Protein AF-A0A7S4FEB7-F1 (afdb_monomer_lite)

Sequence (102 aa):
EVWREEYPILPRILVWIMIELAVIGSDIQEVIGSAIALKVLSGGVLPLWAGVIITLLDTFIFLLLEGYGIRKLEAMFSVLITTMAITFGVQFFIAQPDYWDV

pLDDT: mean 78.98, std 11.11, range [47.56, 95.06]

Structure (mmCIF, N/CA/C/O backbone):
data_AF-A0A7S4FEB7-F1
#
_entry.id   AF-A0A7S4FEB7-F1
#
loop_
_atom_site.group_PDB
_atom_site.id
_atom_site.type_symbol
_atom_site.label_atom_id
_atom_site.label_alt_id
_atom_site.label_comp_id
_atom_site.label_asym_id
_atom_site.label_entity_id
_atom_site.label_seq_id
_atom_site.pdbx_PDB_ins_code
_atom_site.Cartn_x
_atom_site.Cartn_y
_atom_site.Cartn_z
_atom_site.occupancy
_atom_site.B_iso_or_equiv
_atom_site.auth_seq_id
_atom_site.auth_comp_id
_atom_site.auth_asym_id
_atom_site.auth_atom_id
_atom_site.pdbx_PDB_model_num
ATOM 1 N N . GLU A 1 1 ? -22.765 9.710 12.309 1.00 53.47 1 GLU A N 1
ATOM 2 C CA . GLU A 1 1 ? -23.557 10.279 13.425 1.00 53.47 1 GLU A CA 1
ATOM 3 C C . GLU A 1 1 ? -25.023 9.829 13.419 1.00 53.47 1 GLU A C 1
ATOM 5 O O . GLU A 1 1 ? -25.474 9.335 14.439 1.00 53.47 1 GLU A O 1
ATOM 10 N N . VAL A 1 2 ? -25.704 9.838 12.264 1.00 54.88 2 VAL A N 1
ATOM 11 C CA . VAL A 1 2 ? -27.120 9.422 12.071 1.00 54.88 2 VAL A CA 1
ATOM 12 C C . VAL A 1 2 ? -27.471 7.991 12.542 1.00 54.88 2 VAL A C 1
ATOM 14 O O . VAL A 1 2 ? -28.598 7.706 12.917 1.00 54.88 2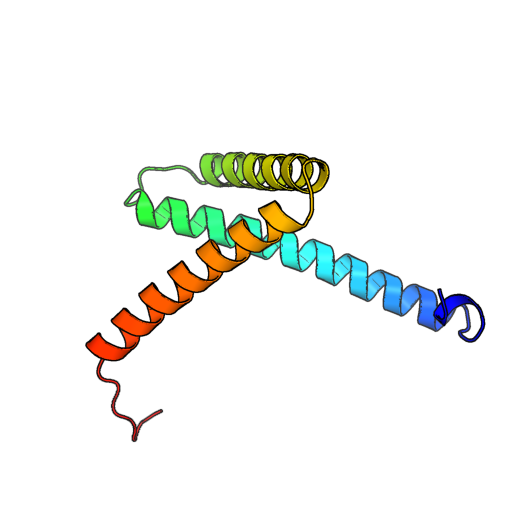 VAL A O 1
ATOM 17 N N . TRP A 1 3 ? -26.505 7.071 12.596 1.00 47.56 3 TRP A N 1
ATOM 18 C CA . TRP A 1 3 ? -26.733 5.657 12.937 1.00 47.56 3 TRP A CA 1
ATOM 19 C C . TRP A 1 3 ? -26.932 5.374 14.430 1.00 47.56 3 TRP A C 1
ATOM 21 O O . TRP A 1 3 ? -27.308 4.263 14.801 1.00 47.56 3 TRP A O 1
ATOM 31 N N . ARG A 1 4 ? -26.618 6.341 15.300 1.00 54.56 4 ARG A N 1
ATOM 32 C CA . ARG A 1 4 ? -26.614 6.130 16.754 1.00 54.56 4 ARG A CA 1
ATOM 33 C C . ARG A 1 4 ? -27.998 6.274 17.389 1.00 54.56 4 ARG A C 1
ATOM 35 O O . ARG A 1 4 ? -28.186 5.740 18.477 1.00 54.56 4 ARG A O 1
ATOM 42 N N . GLU A 1 5 ? -28.915 6.975 16.725 1.00 58.88 5 GLU A N 1
ATOM 43 C CA . GLU A 1 5 ? -30.240 7.309 17.264 1.00 58.88 5 GLU A CA 1
ATOM 44 C C . GLU A 1 5 ? -31.330 6.303 16.864 1.00 58.88 5 GLU A C 1
ATOM 46 O O . GLU A 1 5 ? -32.234 6.067 17.656 1.00 58.88 5 GLU A O 1
ATOM 51 N N . GLU A 1 6 ? -31.209 5.633 15.710 1.00 59.56 6 GLU A N 1
ATOM 52 C CA . GLU A 1 6 ? -32.290 4.784 15.172 1.00 59.56 6 GLU A CA 1
ATOM 53 C C . GLU A 1 6 ? -32.047 3.267 15.336 1.00 59.56 6 GLU A C 1
ATOM 55 O O . GLU A 1 6 ? -32.985 2.472 15.317 1.00 59.56 6 GLU A O 1
ATOM 60 N N . TYR A 1 7 ? -30.791 2.821 15.498 1.00 53.94 7 TYR A N 1
ATOM 61 C CA . TYR A 1 7 ? -30.459 1.391 15.429 1.00 53.94 7 TYR A CA 1
ATOM 62 C C . TYR A 1 7 ? -30.265 0.721 16.803 1.00 53.94 7 TYR A C 1
ATOM 64 O O . TYR A 1 7 ? -29.483 1.207 17.627 1.00 53.94 7 TYR A O 1
ATOM 72 N N . PRO A 1 8 ? -30.882 -0.457 17.043 1.00 65.12 8 PRO A N 1
ATOM 73 C CA . PRO A 1 8 ? -30.616 -1.258 18.232 1.00 65.12 8 PRO A CA 1
ATOM 74 C C . PRO A 1 8 ? -29.141 -1.698 18.309 1.00 65.12 8 PRO A C 1
ATOM 76 O O . PRO A 1 8 ? -28.414 -1.760 17.318 1.00 65.12 8 PRO A O 1
ATOM 79 N N . ILE A 1 9 ? -28.693 -2.032 19.521 1.00 67.19 9 ILE A N 1
ATOM 80 C CA . ILE A 1 9 ? -27.323 -2.471 19.860 1.00 67.19 9 ILE A CA 1
ATOM 81 C C . ILE A 1 9 ? 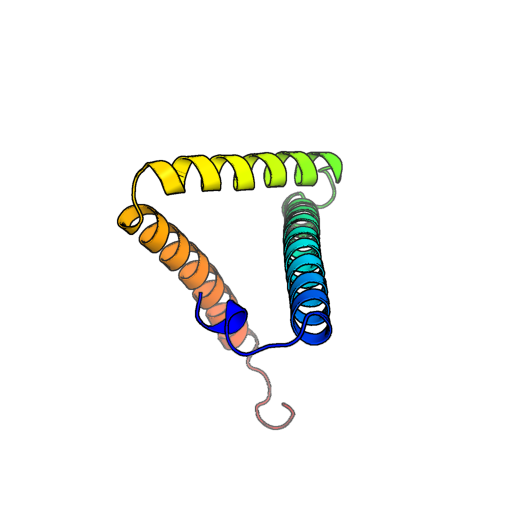-26.729 -3.541 18.923 1.00 67.19 9 ILE A C 1
ATOM 83 O O . ILE A 1 9 ? -25.526 -3.520 18.677 1.00 67.19 9 ILE A O 1
ATOM 87 N N . LEU A 1 10 ? -27.554 -4.449 18.392 1.00 72.94 10 LEU A N 1
ATOM 88 C CA . LEU A 1 10 ? -27.125 -5.572 17.549 1.00 72.94 10 LEU A CA 1
ATOM 89 C C . LEU A 1 10 ? -26.590 -5.122 16.168 1.00 72.94 10 LEU A C 1
ATOM 91 O O . LEU A 1 10 ? -25.422 -5.395 15.884 1.00 72.94 10 LEU A O 1
ATOM 95 N N . PRO A 1 11 ? -27.358 -4.388 15.333 1.00 79.38 11 PRO A N 1
ATOM 96 C CA . PRO A 1 11 ? -26.866 -3.821 14.073 1.00 79.38 11 PRO A CA 1
ATOM 97 C C . PRO A 1 11 ? -25.587 -2.995 14.217 1.00 79.38 11 PRO A C 1
ATOM 99 O O . PRO A 1 11 ? -24.693 -3.088 13.380 1.00 79.38 11 PRO A O 1
ATOM 102 N N . ARG A 1 12 ? -25.463 -2.224 15.304 1.00 78.12 12 ARG A N 1
ATOM 103 C CA . ARG A 1 12 ? -24.280 -1.393 15.562 1.00 78.12 12 ARG A CA 1
ATOM 104 C C . ARG A 1 12 ? -23.008 -2.224 15.728 1.00 78.12 12 ARG A C 1
ATOM 106 O O . ARG A 1 12 ? -21.973 -1.852 15.186 1.00 78.12 12 ARG A O 1
ATOM 113 N N . ILE A 1 13 ? -23.081 -3.334 16.463 1.00 82.38 13 ILE A N 1
ATOM 114 C CA . ILE A 1 13 ? -21.932 -4.2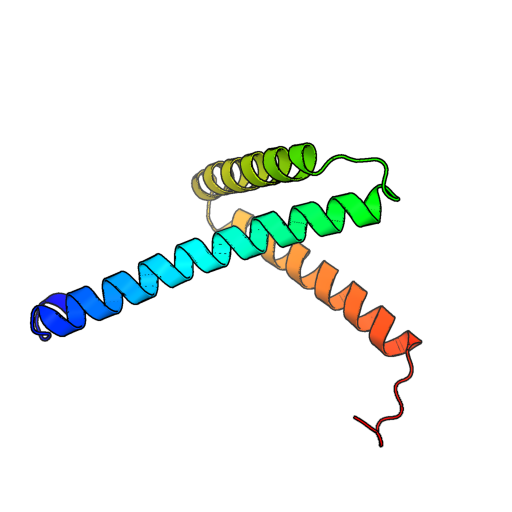28 16.670 1.00 82.38 13 ILE A CA 1
ATOM 115 C C . ILE A 1 13 ? -21.588 -4.958 15.370 1.00 82.38 13 ILE A C 1
ATOM 117 O O . ILE A 1 13 ? -20.415 -5.078 15.033 1.00 82.38 13 ILE A O 1
ATOM 121 N N . LEU A 1 14 ? -22.595 -5.395 14.612 1.00 86.25 14 LEU A N 1
ATOM 122 C CA . LEU A 1 14 ? -22.375 -6.121 13.362 1.00 86.25 14 LEU A CA 1
ATOM 123 C C . LEU A 1 14 ? -21.694 -5.239 12.303 1.00 86.25 14 LEU A C 1
ATOM 125 O O . LEU A 1 14 ? -20.711 -5.660 11.701 1.00 86.25 14 LEU A O 1
ATOM 129 N N . VAL A 1 15 ? -22.149 -3.994 12.134 1.00 86.75 15 VAL A N 1
ATOM 130 C CA . VAL A 1 15 ? -21.506 -3.027 11.224 1.00 86.75 15 VAL A CA 1
ATOM 131 C C . VAL A 1 15 ? -20.102 -2.654 11.706 1.00 86.75 15 VAL A C 1
ATOM 133 O O . VAL A 1 15 ? -19.199 -2.521 10.885 1.00 86.75 15 VAL A O 1
ATOM 136 N N . TRP A 1 16 ? -19.887 -2.537 13.021 1.00 89.31 16 TRP A N 1
ATOM 137 C CA . TRP A 1 16 ? -18.555 -2.279 13.571 1.00 89.31 16 TRP A CA 1
ATOM 138 C C . TRP A 1 16 ? -17.570 -3.412 13.249 1.00 89.31 16 TRP A C 1
ATOM 140 O O . TRP A 1 16 ? -16.499 -3.140 12.718 1.00 89.31 16 TRP A O 1
ATOM 150 N N . ILE A 1 17 ? -17.963 -4.674 13.464 1.00 91.38 17 ILE A N 1
ATOM 151 C CA . ILE A 1 17 ? -17.132 -5.843 13.121 1.00 91.38 17 ILE A CA 1
ATOM 152 C C . ILE A 1 17 ? -16.832 -5.885 11.618 1.00 91.38 17 ILE A C 1
ATOM 154 O O . ILE A 1 17 ? -15.704 -6.169 11.225 1.00 91.38 17 ILE A O 1
ATOM 158 N N . MET A 1 18 ? -17.827 -5.595 10.775 1.00 90.56 18 MET A N 1
ATOM 159 C CA . MET A 1 18 ? -17.648 -5.572 9.320 1.00 90.56 18 MET A CA 1
ATOM 160 C C . MET A 1 18 ? -16.627 -4.516 8.881 1.00 90.56 18 MET A C 1
ATOM 162 O O . MET A 1 18 ? -15.789 -4.804 8.031 1.00 90.56 18 MET A O 1
ATOM 166 N N . ILE A 1 19 ? -16.676 -3.314 9.463 1.00 92.56 19 ILE A N 1
ATOM 167 C CA . ILE A 1 19 ? -15.714 -2.244 9.164 1.00 92.56 19 ILE A CA 1
ATOM 168 C C . ILE A 1 19 ? -14.317 -2.627 9.650 1.00 92.56 19 ILE A C 1
ATOM 170 O O . ILE A 1 19 ? -13.366 -2.495 8.888 1.00 92.56 19 ILE A O 1
ATOM 174 N N . GLU A 1 20 ? -14.192 -3.142 10.873 1.00 93.31 20 GLU A N 1
ATOM 175 C CA . GLU A 1 20 ? -12.897 -3.541 11.435 1.00 93.31 20 GLU A CA 1
ATOM 176 C C . GLU A 1 20 ? -12.221 -4.616 10.567 1.00 93.31 20 GLU A C 1
ATOM 178 O O . GLU A 1 20 ? -11.054 -4.493 10.197 1.00 93.31 20 GLU A O 1
ATOM 183 N N . LEU A 1 21 ? -12.982 -5.635 10.151 1.00 93.31 21 LEU A N 1
ATOM 184 C CA . LEU A 1 21 ? -12.492 -6.671 9.238 1.00 93.31 21 LEU A CA 1
ATOM 185 C C . LEU A 1 21 ? -12.105 -6.112 7.867 1.00 93.31 21 LEU A C 1
ATOM 187 O O . LEU A 1 21 ? -11.103 -6.546 7.300 1.00 93.31 21 LEU A O 1
ATOM 191 N N . ALA A 1 22 ? -12.875 -5.163 7.331 1.00 92.56 22 ALA A N 1
ATOM 192 C CA . ALA A 1 22 ? -12.563 -4.534 6.052 1.00 92.56 22 ALA A CA 1
ATOM 193 C C . ALA A 1 22 ? -11.263 -3.716 6.117 1.00 92.56 22 ALA A C 1
ATOM 195 O O . ALA A 1 22 ? -10.456 -3.789 5.191 1.00 92.56 22 ALA A O 1
ATOM 196 N N . VAL A 1 23 ? -11.031 -2.990 7.216 1.00 91.06 23 VAL A N 1
ATOM 197 C CA . VAL A 1 23 ? -9.800 -2.212 7.433 1.00 91.06 23 VAL A CA 1
ATOM 198 C C . VAL A 1 23 ? -8.587 -3.139 7.521 1.00 91.06 23 VAL A C 1
ATOM 200 O O . VAL A 1 23 ? -7.618 -2.935 6.793 1.00 91.06 23 VAL A O 1
ATOM 203 N N . ILE A 1 24 ? -8.665 -4.205 8.326 1.00 91.00 24 ILE A N 1
ATOM 204 C CA . ILE A 1 24 ? -7.578 -5.192 8.446 1.00 91.00 24 ILE A CA 1
ATOM 205 C C . ILE A 1 24 ? -7.317 -5.886 7.100 1.00 91.00 24 ILE A C 1
ATOM 207 O O . ILE A 1 24 ? -6.168 -6.089 6.712 1.00 91.00 24 ILE A O 1
ATOM 211 N N . GLY A 1 25 ? -8.375 -6.241 6.367 1.00 92.81 25 GLY A N 1
ATOM 212 C CA . GLY A 1 25 ? -8.253 -6.868 5.051 1.00 92.81 25 GLY A CA 1
ATOM 213 C C . GLY A 1 25 ? -7.566 -5.966 4.023 1.00 92.81 25 GLY A C 1
ATOM 214 O O . GLY A 1 25 ? -6.713 -6.441 3.271 1.00 92.81 25 GLY A O 1
ATOM 215 N N . SER A 1 26 ? -7.899 -4.672 4.019 1.00 90.06 26 SER A N 1
ATOM 216 C CA . SER A 1 26 ? -7.271 -3.682 3.139 1.00 90.06 26 SER A CA 1
ATOM 217 C C . SER A 1 26 ? -5.770 -3.549 3.414 1.00 90.06 26 SER A C 1
ATOM 219 O O . SER A 1 26 ? -4.979 -3.594 2.473 1.00 90.06 26 SER A O 1
ATOM 221 N N . ASP A 1 27 ? -5.375 -3.466 4.687 1.00 88.81 27 ASP A N 1
ATOM 222 C CA . ASP A 1 27 ? -3.968 -3.341 5.098 1.00 88.81 27 ASP A CA 1
ATOM 223 C C . ASP A 1 27 ? -3.147 -4.588 4.712 1.00 88.81 27 ASP A C 1
ATOM 225 O O . ASP A 1 27 ? -2.058 -4.497 4.141 1.00 88.81 27 ASP A O 1
ATOM 229 N N . ILE A 1 28 ? -3.713 -5.788 4.900 1.00 87.00 28 ILE A N 1
ATOM 230 C CA . ILE A 1 28 ? -3.070 -7.044 4.478 1.00 87.00 28 ILE A CA 1
ATOM 231 C C . ILE A 1 28 ? -2.815 -7.057 2.963 1.00 87.00 28 ILE A C 1
ATOM 233 O O . ILE A 1 28 ? -1.741 -7.479 2.520 1.00 87.00 28 ILE A O 1
ATOM 237 N N . GLN A 1 29 ? -3.783 -6.612 2.158 1.00 90.19 29 GLN A N 1
ATOM 238 C CA . GLN A 1 29 ? -3.640 -6.581 0.702 1.00 90.19 29 GLN A CA 1
ATOM 239 C C . GLN A 1 29 ? -2.532 -5.616 0.261 1.00 90.19 29 GLN A C 1
ATOM 241 O O . GLN A 1 29 ? -1.745 -5.949 -0.630 1.00 90.19 29 GLN A O 1
ATOM 246 N N . GLU A 1 30 ? -2.447 -4.449 0.892 1.00 85.25 30 GLU A N 1
ATOM 247 C CA . GLU A 1 30 ? -1.438 -3.428 0.613 1.00 85.25 30 GLU A CA 1
ATOM 248 C C . GLU A 1 30 ? -0.015 -3.918 0.931 1.00 85.25 30 GLU A C 1
ATOM 250 O O . GLU A 1 30 ? 0.898 -3.804 0.098 1.00 85.25 30 GLU A O 1
ATOM 255 N N . VAL A 1 31 ? 0.157 -4.574 2.085 1.00 85.19 31 VAL A N 1
ATOM 256 C CA . VAL A 1 31 ? 1.444 -5.145 2.509 1.00 85.19 31 VAL A CA 1
ATOM 257 C C . VAL A 1 31 ? 1.891 -6.278 1.583 1.00 85.19 31 VAL A C 1
ATOM 259 O O . VAL A 1 31 ? 3.045 -6.316 1.139 1.00 85.19 31 VAL A O 1
ATOM 262 N N . ILE A 1 32 ? 0.982 -7.199 1.250 1.00 84.94 32 ILE A N 1
ATOM 263 C CA . ILE A 1 32 ? 1.285 -8.333 0.365 1.00 84.94 32 ILE A CA 1
ATOM 264 C C . ILE A 1 32 ? 1.594 -7.847 -1.057 1.00 84.94 32 ILE A C 1
ATOM 266 O O . ILE A 1 32 ? 2.563 -8.314 -1.665 1.00 84.94 32 ILE A O 1
ATOM 270 N N . GLY A 1 33 ? 0.809 -6.902 -1.581 1.00 85.00 33 GLY A N 1
ATOM 271 C CA . GLY A 1 33 ? 0.997 -6.337 -2.917 1.00 85.00 33 GLY A CA 1
ATOM 272 C C . GLY A 1 33 ? 2.372 -5.690 -3.078 1.00 85.00 33 GLY A C 1
ATOM 273 O O . GLY A 1 33 ? 3.101 -6.012 -4.020 1.00 85.00 33 GLY A O 1
ATOM 274 N N . SER A 1 34 ? 2.771 -4.865 -2.109 1.00 80.19 34 SER A N 1
ATOM 275 C CA . SER A 1 34 ? 4.078 -4.198 -2.098 1.00 80.19 34 SER A CA 1
ATOM 276 C C . SER A 1 34 ? 5.239 -5.190 -1.977 1.00 80.19 34 SER A C 1
ATOM 278 O O . SER A 1 34 ? 6.233 -5.080 -2.701 1.00 80.19 34 SER A O 1
ATOM 280 N N . ALA A 1 35 ? 5.109 -6.220 -1.133 1.00 79.69 35 ALA A N 1
ATOM 281 C CA . ALA A 1 35 ? 6.130 -7.257 -0.984 1.00 79.69 35 ALA A CA 1
ATOM 282 C C . ALA A 1 35 ? 6.344 -8.072 -2.274 1.00 79.69 35 ALA A C 1
ATOM 284 O O . ALA A 1 35 ? 7.487 -8.365 -2.643 1.00 79.69 35 ALA A O 1
ATOM 285 N N . ILE A 1 36 ? 5.265 -8.422 -2.983 1.00 82.56 36 ILE A N 1
ATOM 286 C CA . ILE A 1 36 ? 5.347 -9.147 -4.260 1.00 82.56 36 ILE A CA 1
ATOM 287 C C . ILE A 1 36 ? 5.917 -8.245 -5.358 1.00 82.56 36 ILE A C 1
ATOM 289 O O . ILE A 1 36 ? 6.81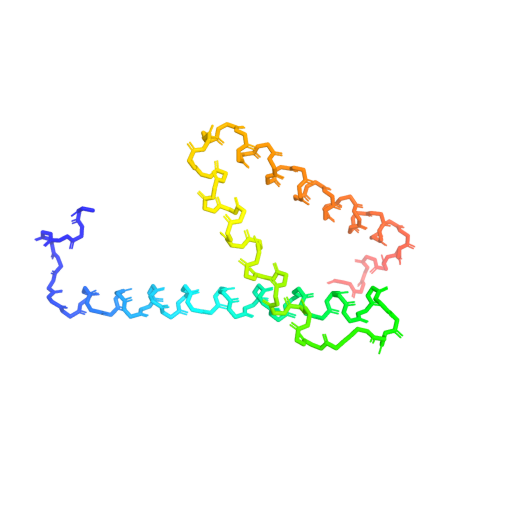5 -8.679 -6.083 1.00 82.56 36 ILE A O 1
ATOM 293 N N . AL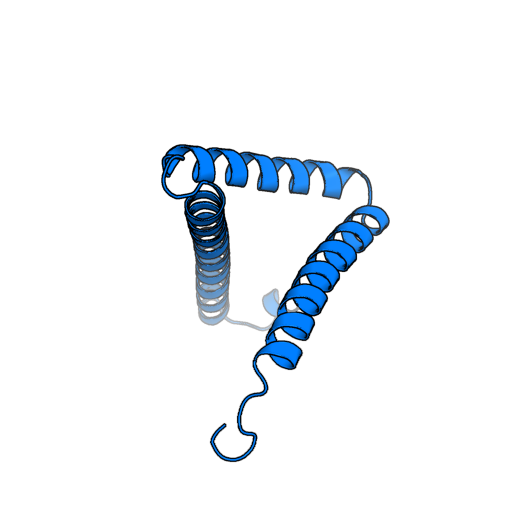A A 1 37 ? 5.455 -6.995 -5.455 1.00 80.38 37 ALA A N 1
ATOM 294 C CA . ALA A 1 37 ? 5.952 -6.035 -6.437 1.00 80.38 37 ALA A CA 1
ATOM 295 C C . ALA A 1 37 ? 7.466 -5.823 -6.297 1.00 80.38 37 ALA A C 1
ATOM 297 O O . ALA A 1 37 ? 8.197 -5.918 -7.283 1.00 80.38 37 ALA A O 1
ATOM 298 N N . LEU A 1 38 ? 7.957 -5.640 -5.068 1.00 74.50 38 LEU A N 1
ATOM 299 C CA . LEU A 1 38 ? 9.389 -5.504 -4.790 1.00 74.50 38 LEU A CA 1
ATOM 300 C C . LEU A 1 38 ? 10.173 -6.775 -5.120 1.00 74.50 38 LEU A C 1
ATOM 302 O O . LEU A 1 38 ? 11.267 -6.689 -5.681 1.00 74.50 38 LEU A O 1
ATOM 306 N N . LYS A 1 39 ? 9.622 -7.956 -4.822 1.00 75.38 39 LYS A N 1
ATOM 307 C CA . LYS A 1 39 ? 10.257 -9.237 -5.160 1.00 75.38 39 LYS A CA 1
ATOM 308 C C . LYS A 1 39 ? 10.426 -9.408 -6.674 1.00 75.38 39 LYS A C 1
ATOM 310 O O . LYS A 1 39 ? 11.484 -9.861 -7.114 1.00 75.38 39 LYS A O 1
ATOM 315 N N . VAL A 1 40 ? 9.408 -9.037 -7.454 1.00 78.88 40 VAL A N 1
ATOM 316 C CA . VAL A 1 40 ? 9.430 -9.089 -8.926 1.00 78.88 40 VAL A CA 1
ATOM 317 C C . VAL A 1 40 ? 10.373 -8.030 -9.498 1.00 78.88 40 VAL A C 1
ATOM 319 O O . VAL A 1 40 ? 11.218 -8.363 -10.326 1.00 78.88 40 VAL A O 1
ATOM 322 N N . LEU A 1 41 ? 10.300 -6.787 -9.011 1.00 73.81 41 LEU A N 1
ATOM 323 C CA . LEU A 1 41 ? 11.165 -5.688 -9.456 1.00 73.81 41 LEU A CA 1
ATOM 324 C C . LEU A 1 41 ? 12.650 -5.981 -9.200 1.00 73.81 41 LEU A C 1
ATOM 326 O O . LEU A 1 41 ? 13.508 -5.624 -10.001 1.00 73.81 41 LEU A O 1
ATOM 330 N N . SER A 1 42 ? 12.952 -6.676 -8.106 1.00 69.94 42 SER A N 1
ATOM 331 C CA . SER A 1 42 ? 14.325 -7.001 -7.706 1.00 69.94 42 SER A CA 1
ATOM 332 C C . SER A 1 42 ? 14.857 -8.298 -8.319 1.00 69.94 42 SER A C 1
ATOM 334 O O . SER A 1 42 ? 15.902 -8.785 -7.888 1.00 69.94 42 SER A O 1
ATOM 336 N N . GLY A 1 43 ? 14.128 -8.917 -9.257 1.00 67.38 43 GLY A N 1
ATOM 337 C CA . GLY A 1 43 ? 14.559 -10.145 -9.933 1.00 67.38 43 GLY A CA 1
ATOM 338 C C . GLY A 1 43 ? 14.795 -11.337 -8.995 1.00 67.38 43 GLY A C 1
ATOM 339 O O . GLY A 1 43 ? 15.585 -12.218 -9.319 1.00 67.38 43 GLY A O 1
ATOM 340 N N . GLY A 1 44 ? 14.150 -11.362 -7.820 1.00 65.50 44 GLY A N 1
ATOM 341 C CA . GLY A 1 44 ? 14.305 -12.425 -6.818 1.00 65.50 44 GLY A CA 1
ATOM 342 C C . GLY A 1 44 ? 15.414 -12.224 -5.776 1.00 65.50 44 GLY A C 1
ATOM 343 O O . GLY A 1 44 ? 15.607 -13.109 -4.946 1.00 65.50 44 GLY A O 1
ATOM 344 N N . VAL A 1 45 ? 16.118 -11.086 -5.774 1.00 60.56 45 VAL A N 1
ATOM 345 C CA . VAL A 1 45 ? 17.243 -10.842 -4.848 1.00 60.56 45 VAL A CA 1
ATOM 346 C C . VAL A 1 45 ? 16.797 -10.225 -3.514 1.00 60.56 45 VAL A C 1
ATOM 348 O O . VAL A 1 45 ? 17.444 -10.442 -2.491 1.00 60.56 45 VAL A O 1
ATOM 351 N N . LEU A 1 46 ? 15.685 -9.477 -3.486 1.00 61.16 46 LEU A N 1
ATOM 352 C CA . LEU A 1 46 ? 15.247 -8.793 -2.265 1.00 61.16 46 LEU A CA 1
ATOM 353 C C . LEU A 1 46 ? 14.367 -9.681 -1.359 1.00 61.16 46 LEU A C 1
ATOM 355 O O . LEU A 1 46 ? 13.356 -10.223 -1.817 1.00 61.16 46 LEU A O 1
ATOM 359 N N . PRO A 1 47 ? 14.713 -9.809 -0.062 1.00 66.38 47 PRO A N 1
ATOM 360 C CA . PRO A 1 47 ? 13.957 -10.599 0.903 1.00 66.38 47 PRO A CA 1
ATOM 361 C C . PRO A 1 47 ? 12.657 -9.901 1.328 1.00 66.38 47 PRO A C 1
ATOM 363 O O . PRO A 1 47 ? 12.596 -8.680 1.453 1.00 66.38 47 PRO A O 1
ATOM 366 N N . LEU A 1 48 ? 11.630 -10.700 1.637 1.00 67.06 48 LEU A N 1
ATOM 367 C CA . LEU A 1 48 ? 10.281 -10.250 2.023 1.00 67.06 48 LEU A CA 1
ATOM 368 C C . LEU A 1 48 ? 10.263 -9.227 3.174 1.00 67.06 48 LEU A C 1
ATOM 370 O O . LEU A 1 48 ? 9.413 -8.343 3.195 1.00 67.06 48 LEU A O 1
ATOM 374 N N . TRP A 1 49 ? 11.230 -9.302 4.094 1.00 69.38 49 TRP A N 1
ATOM 375 C CA . TRP A 1 49 ? 11.378 -8.348 5.199 1.00 69.38 49 TRP A CA 1
ATOM 376 C C . TRP A 1 49 ? 11.571 -6.898 4.739 1.00 69.38 49 TRP A C 1
ATOM 378 O O . TRP A 1 49 ? 11.109 -5.981 5.410 1.00 69.38 49 TRP A O 1
ATOM 388 N N . ALA A 1 50 ? 12.202 -6.674 3.586 1.00 70.56 50 ALA A N 1
ATOM 389 C CA . ALA A 1 50 ? 12.367 -5.330 3.043 1.00 70.56 50 ALA A CA 1
ATOM 390 C C . ALA A 1 50 ? 11.035 -4.732 2.562 1.00 70.56 50 ALA A C 1
ATOM 392 O O . ALA A 1 50 ? 10.818 -3.533 2.710 1.00 70.56 50 ALA A O 1
ATOM 393 N N . GLY A 1 51 ? 10.128 -5.570 2.046 1.00 69.06 51 GLY A N 1
ATOM 394 C CA . GLY A 1 51 ? 8.785 -5.139 1.653 1.00 69.06 51 GLY A CA 1
ATOM 395 C C . GLY A 1 51 ? 7.960 -4.650 2.838 1.00 69.06 51 GLY A C 1
ATOM 396 O O . GLY A 1 51 ? 7.328 -3.606 2.743 1.00 69.06 51 GLY A O 1
ATOM 397 N N . VAL A 1 52 ? 8.060 -5.340 3.978 1.00 71.69 52 VAL A N 1
ATOM 398 C CA . VAL A 1 52 ? 7.364 -4.963 5.221 1.00 71.69 52 VAL A CA 1
ATOM 399 C C . VAL A 1 52 ? 7.886 -3.638 5.800 1.00 71.69 52 VAL A C 1
ATOM 401 O O . VAL A 1 52 ? 7.126 -2.854 6.361 1.00 71.69 52 VAL A O 1
ATOM 404 N N . ILE A 1 53 ? 9.183 -3.345 5.657 1.00 77.25 53 ILE A N 1
ATOM 405 C CA . ILE A 1 53 ? 9.745 -2.058 6.105 1.00 77.25 53 ILE A CA 1
ATOM 406 C C . ILE A 1 53 ? 9.257 -0.910 5.212 1.00 77.25 53 ILE A C 1
ATOM 408 O O . ILE A 1 53 ? 8.956 0.171 5.713 1.00 77.25 53 ILE A O 1
ATOM 412 N N . ILE A 1 54 ? 9.153 -1.140 3.902 1.00 76.62 54 ILE A N 1
ATOM 413 C CA . ILE A 1 54 ? 8.677 -0.127 2.952 1.00 76.62 54 ILE A CA 1
ATOM 414 C C . ILE A 1 54 ? 7.199 0.201 3.192 1.00 76.62 54 ILE A C 1
ATOM 416 O O . ILE A 1 54 ? 6.842 1.373 3.166 1.00 76.62 54 ILE A O 1
ATOM 420 N N . THR A 1 55 ? 6.360 -0.782 3.515 1.00 78.75 55 THR A N 1
ATOM 421 C CA . THR A 1 55 ? 4.937 -0.546 3.830 1.00 78.75 55 THR A CA 1
ATOM 422 C C . THR A 1 55 ? 4.752 0.227 5.137 1.00 78.75 55 THR A C 1
ATOM 424 O O . THR A 1 55 ? 3.857 1.061 5.263 1.00 78.75 55 THR A O 1
ATOM 427 N N . LEU A 1 56 ? 5.647 0.018 6.106 1.00 79.50 56 LEU A N 1
ATOM 428 C CA . LEU A 1 56 ? 5.668 0.799 7.345 1.00 79.50 56 LEU A CA 1
ATOM 429 C C . LEU A 1 56 ? 6.097 2.256 7.098 1.00 79.50 56 LEU A C 1
ATOM 431 O O . LEU A 1 56 ? 5.640 3.177 7.770 1.00 79.50 56 LEU A O 1
ATOM 435 N N . LEU A 1 57 ? 6.981 2.470 6.123 1.00 82.69 57 LEU A N 1
ATOM 436 C CA . LEU A 1 57 ? 7.400 3.800 5.697 1.00 82.69 57 LEU A CA 1
ATOM 437 C C . LEU A 1 57 ? 6.301 4.510 4.892 1.00 82.69 57 LEU A C 1
ATOM 439 O O . LEU A 1 57 ? 6.111 5.707 5.078 1.00 82.69 57 LEU A O 1
ATOM 443 N N . ASP A 1 58 ? 5.567 3.791 4.044 1.00 83.38 58 ASP A N 1
ATOM 444 C CA . ASP A 1 58 ? 4.475 4.347 3.237 1.00 83.38 58 ASP A CA 1
ATOM 445 C C . ASP A 1 58 ? 3.314 4.846 4.110 1.00 83.38 58 ASP A C 1
ATOM 447 O O . ASP A 1 58 ? 2.919 6.008 4.016 1.00 83.38 58 ASP A O 1
ATOM 451 N N . THR A 1 59 ? 2.874 4.038 5.079 1.00 83.81 59 THR A N 1
ATOM 452 C CA . THR A 1 59 ? 1.871 4.452 6.081 1.00 83.81 59 THR A CA 1
ATOM 453 C C . THR A 1 59 ? 2.343 5.642 6.924 1.00 83.81 59 THR A C 1
ATOM 455 O O . THR A 1 59 ? 1.562 6.547 7.227 1.00 83.81 59 THR A O 1
ATOM 458 N N . PHE A 1 60 ? 3.634 5.710 7.259 1.00 83.19 60 PHE A N 1
ATOM 459 C CA . PHE A 1 60 ? 4.206 6.864 7.956 1.00 83.19 60 PHE A CA 1
ATOM 460 C C . PHE A 1 60 ? 4.234 8.129 7.082 1.00 83.19 60 PHE A C 1
ATOM 462 O O . PHE A 1 60 ? 3.886 9.215 7.549 1.00 83.19 60 PHE A O 1
ATOM 469 N N . ILE A 1 61 ? 4.610 7.999 5.806 1.00 82.50 61 ILE A N 1
ATOM 470 C CA . ILE A 1 61 ? 4.559 9.090 4.825 1.00 82.50 61 ILE A CA 1
ATOM 471 C C . ILE A 1 61 ? 3.122 9.580 4.661 1.00 82.50 61 ILE A C 1
ATOM 473 O O . ILE A 1 61 ? 2.904 10.792 4.640 1.00 82.50 61 ILE A O 1
ATOM 477 N N . PHE A 1 62 ? 2.153 8.667 4.597 1.00 82.44 62 PHE A N 1
ATOM 478 C CA . PHE A 1 62 ? 0.739 8.994 4.472 1.00 82.44 62 PHE A CA 1
ATOM 479 C C . PHE A 1 62 ? 0.240 9.840 5.652 1.00 82.44 62 PHE A C 1
ATOM 481 O O . PHE A 1 62 ? -0.321 10.917 5.440 1.00 82.44 62 PHE A O 1
ATOM 488 N N . LEU A 1 63 ? 0.546 9.422 6.887 1.00 81.69 63 LEU A N 1
ATOM 489 C CA . LEU A 1 63 ? 0.210 10.173 8.104 1.00 81.69 63 LEU A CA 1
ATOM 490 C C . LEU A 1 63 ? 0.851 11.569 8.129 1.00 81.69 63 LEU A C 1
ATOM 492 O O . LEU A 1 63 ? 0.217 12.547 8.529 1.00 81.69 63 LEU A O 1
ATOM 496 N N . LEU A 1 64 ? 2.106 11.688 7.683 1.00 79.94 64 LEU A N 1
ATOM 497 C CA . LEU A 1 64 ? 2.769 12.988 7.577 1.00 79.94 64 LEU A CA 1
ATOM 498 C C . LEU A 1 64 ? 2.126 13.871 6.500 1.00 79.94 64 LEU A C 1
ATOM 500 O O . LEU A 1 64 ? 1.956 15.069 6.722 1.00 79.94 64 LEU A O 1
ATOM 504 N N . LEU A 1 65 ? 1.754 13.310 5.347 1.00 77.19 65 LEU A N 1
ATOM 505 C CA . LEU A 1 65 ? 1.150 14.066 4.248 1.00 77.19 65 LEU A CA 1
ATOM 506 C C . LEU A 1 65 ? -0.257 14.569 4.583 1.00 77.19 65 LEU A C 1
ATOM 508 O O . LEU A 1 65 ? -0.604 15.686 4.186 1.00 77.19 65 LEU A O 1
ATOM 512 N N . GLU A 1 66 ? -1.042 13.791 5.330 1.00 75.56 66 GLU A N 1
ATOM 513 C CA . GLU A 1 66 ? -2.369 14.199 5.801 1.00 75.56 66 GLU A CA 1
ATOM 514 C C . GLU A 1 66 ? -2.289 15.485 6.644 1.00 75.56 66 GLU A C 1
ATOM 516 O O . GLU A 1 66 ? -3.082 16.411 6.454 1.00 75.56 66 GLU A O 1
ATOM 521 N N . GLY A 1 67 ? -1.245 15.618 7.471 1.00 77.69 67 GLY A N 1
ATOM 522 C CA . GLY A 1 67 ? -0.975 16.828 8.257 1.00 77.69 67 GLY A CA 1
ATOM 523 C C . GLY A 1 67 ? -0.570 18.066 7.438 1.00 77.69 67 GLY A C 1
ATOM 524 O O . GLY A 1 67 ? -0.689 19.189 7.928 1.00 77.69 67 GLY A O 1
ATOM 525 N N . TYR A 1 68 ? -0.119 17.900 6.190 1.00 74.94 68 TYR A N 1
ATOM 526 C CA . TYR A 1 68 ? 0.355 18.994 5.325 1.00 74.94 68 TYR A CA 1
ATOM 527 C C . TYR A 1 68 ? -0.722 19.576 4.390 1.00 74.94 68 TYR A C 1
ATOM 529 O O . TYR A 1 68 ? -0.476 20.591 3.725 1.00 74.94 68 TYR A O 1
ATOM 537 N N . GLY A 1 69 ? -1.917 18.979 4.354 1.00 78.25 69 GLY A N 1
ATOM 538 C CA . GLY A 1 69 ? -3.099 19.524 3.684 1.00 78.25 69 GLY A CA 1
ATOM 539 C C . GLY A 1 69 ? -3.621 18.682 2.515 1.00 78.25 69 GLY A C 1
ATOM 540 O O . GLY A 1 69 ? -2.885 18.295 1.605 1.00 78.25 69 GLY A O 1
ATOM 541 N N . ILE A 1 70 ? -4.948 18.504 2.500 1.00 78.44 70 ILE A N 1
ATOM 542 C CA . ILE A 1 70 ? -5.720 17.623 1.600 1.00 78.44 70 ILE A CA 1
ATOM 543 C C . ILE A 1 70 ? -5.379 17.825 0.114 1.00 78.44 70 ILE A C 1
ATOM 545 O O . ILE A 1 70 ? -5.263 16.863 -0.637 1.00 78.44 70 ILE A O 1
ATOM 549 N N . ARG A 1 71 ? -5.135 19.068 -0.319 1.00 83.56 71 ARG A N 1
ATOM 550 C CA . ARG A 1 71 ? -4.901 19.382 -1.739 1.00 83.56 71 ARG A CA 1
ATOM 551 C C . ARG A 1 71 ? -3.600 18.787 -2.298 1.00 83.56 71 ARG A C 1
ATOM 553 O O . ARG A 1 71 ? -3.511 18.542 -3.496 1.00 83.56 71 ARG A O 1
ATOM 560 N N . LYS A 1 72 ? -2.574 18.580 -1.460 1.00 80.69 72 LYS A N 1
ATOM 561 C CA . LYS A 1 72 ? -1.324 17.919 -1.888 1.00 80.69 72 LYS A CA 1
ATOM 562 C C . LYS A 1 72 ? -1.461 16.397 -1.899 1.00 80.69 72 LYS A C 1
ATOM 564 O O . LYS A 1 72 ? -0.888 15.748 -2.767 1.00 80.69 72 LYS A O 1
ATOM 569 N N . LEU A 1 73 ? -2.248 15.861 -0.972 1.00 83.69 73 LEU A N 1
ATOM 570 C CA . LEU A 1 73 ? -2.556 14.437 -0.869 1.00 83.69 73 LEU A CA 1
ATOM 571 C C . LEU A 1 73 ? -3.399 13.961 -2.065 1.00 83.69 73 LEU A C 1
ATOM 573 O O . LEU A 1 73 ? -3.092 12.939 -2.670 1.00 83.69 73 LEU A O 1
ATOM 577 N N . GLU A 1 74 ? -4.371 14.763 -2.501 1.00 84.06 74 GLU A N 1
ATOM 578 C CA . GLU A 1 74 ? -5.172 14.478 -3.700 1.00 84.06 74 GLU A CA 1
ATOM 579 C C . GLU A 1 74 ? -4.320 14.416 -4.983 1.00 84.06 74 GLU A C 1
ATOM 581 O O . GLU A 1 74 ? -4.479 13.513 -5.806 1.00 84.06 74 GLU A O 1
ATOM 586 N N . ALA A 1 75 ? -3.359 15.334 -5.134 1.00 85.62 75 ALA A N 1
ATOM 587 C CA . ALA A 1 75 ? -2.448 15.341 -6.279 1.00 85.62 75 ALA A CA 1
ATOM 588 C C . ALA A 1 75 ? -1.506 14.122 -6.303 1.00 85.62 75 ALA A C 1
ATOM 590 O O . ALA A 1 75 ? -1.131 13.656 -7.375 1.00 85.62 75 ALA A O 1
ATOM 591 N N . MET A 1 76 ? -1.135 13.585 -5.139 1.00 84.50 76 MET A N 1
ATOM 592 C CA . MET A 1 76 ? -0.332 12.364 -5.055 1.00 84.50 76 MET A CA 1
ATOM 593 C C . MET A 1 76 ? -1.121 11.158 -5.581 1.00 84.50 76 MET A C 1
ATOM 595 O O . MET A 1 76 ? -0.645 10.442 -6.462 1.00 84.50 76 MET A O 1
ATOM 599 N N . PHE A 1 77 ? -2.356 10.975 -5.105 1.00 85.62 77 PHE A N 1
ATOM 600 C CA . PHE A 1 77 ? -3.207 9.871 -5.551 1.00 85.62 77 PHE A CA 1
ATOM 601 C C . PHE A 1 77 ? -3.522 9.929 -7.043 1.00 85.62 77 PHE A C 1
ATOM 603 O O . PHE A 1 77 ? -3.485 8.896 -7.713 1.00 85.62 77 PHE A O 1
ATOM 610 N N . SER A 1 78 ? -3.786 11.118 -7.589 1.00 88.38 78 SER A N 1
ATOM 611 C CA . SER A 1 78 ? -4.075 11.251 -9.019 1.00 88.38 78 SER A CA 1
ATOM 612 C C . SER A 1 78 ? -2.889 10.820 -9.888 1.00 88.38 78 SER A C 1
ATOM 614 O O . SER A 1 78 ? -3.091 10.141 -10.896 1.00 88.38 78 SER A O 1
ATOM 616 N N . VAL A 1 79 ? -1.653 11.115 -9.473 1.00 91.62 79 VAL A N 1
ATOM 617 C CA . VAL A 1 79 ? -0.433 10.658 -10.159 1.00 91.62 79 VAL A CA 1
ATOM 618 C C . VAL A 1 79 ? -0.269 9.137 -10.071 1.00 91.62 79 VAL A C 1
ATOM 620 O O . VAL A 1 79 ? 0.018 8.503 -11.092 1.00 91.62 79 VAL A O 1
ATOM 623 N N . LEU A 1 80 ? -0.489 8.535 -8.896 1.00 86.50 80 LEU A N 1
ATOM 624 C CA . LEU A 1 80 ? -0.416 7.077 -8.723 1.00 86.50 80 LEU A CA 1
ATOM 625 C C . LEU A 1 80 ? -1.439 6.343 -9.606 1.00 86.50 80 LEU A C 1
ATOM 627 O O . LEU A 1 80 ? -1.062 5.456 -10.376 1.00 86.50 80 LEU A O 1
ATOM 631 N N . ILE A 1 81 ? -2.709 6.756 -9.565 1.00 91.75 81 ILE A N 1
ATOM 632 C CA . ILE A 1 81 ? -3.784 6.144 -10.364 1.00 91.75 81 ILE A CA 1
ATOM 633 C C . ILE A 1 81 ? -3.506 6.318 -11.859 1.00 91.75 81 ILE A C 1
ATOM 635 O O . ILE A 1 81 ? -3.635 5.366 -12.630 1.00 91.75 81 ILE A O 1
ATOM 639 N N . THR A 1 82 ? -3.070 7.510 -12.276 1.00 94.06 82 THR A N 1
ATOM 640 C CA . THR A 1 82 ? -2.740 7.786 -13.682 1.00 94.06 82 THR A CA 1
ATOM 641 C C . THR A 1 82 ? -1.605 6.888 -14.172 1.00 94.06 82 THR A C 1
ATOM 643 O O . THR A 1 82 ? -1.679 6.348 -15.273 1.00 94.06 82 THR A O 1
ATOM 646 N N . THR A 1 83 ? -0.581 6.660 -13.349 1.00 91.81 83 THR A N 1
ATOM 647 C CA . THR A 1 83 ? 0.548 5.785 -13.703 1.00 91.81 83 THR A CA 1
ATOM 648 C C . THR A 1 83 ? 0.100 4.332 -13.895 1.00 91.81 83 THR A C 1
ATOM 650 O O . THR A 1 83 ? 0.503 3.686 -14.869 1.00 91.81 83 THR A O 1
ATOM 653 N N . MET A 1 84 ? -0.780 3.825 -13.024 1.00 91.19 84 MET A N 1
ATOM 654 C CA . MET A 1 84 ? -1.372 2.491 -13.190 1.00 91.19 84 MET A CA 1
ATOM 655 C C . MET A 1 84 ? -2.228 2.407 -14.458 1.00 91.19 84 MET A C 1
ATOM 657 O O . MET A 1 84 ? -2.067 1.473 -15.243 1.00 91.19 84 MET A O 1
ATOM 661 N N . ALA A 1 85 ? -3.092 3.399 -14.687 1.00 92.44 85 ALA A N 1
ATOM 662 C CA . ALA A 1 85 ? -3.976 3.448 -15.847 1.00 92.44 85 ALA A CA 1
ATOM 663 C C . ALA A 1 85 ? -3.197 3.497 -17.169 1.00 92.44 85 ALA A C 1
ATOM 665 O O . ALA A 1 85 ? -3.542 2.784 -18.108 1.00 92.44 85 ALA A O 1
ATOM 666 N N . ILE A 1 86 ? -2.118 4.283 -17.238 1.00 95.06 86 ILE A N 1
ATOM 667 C CA . ILE A 1 86 ? -1.253 4.353 -18.423 1.00 95.06 86 ILE A CA 1
ATOM 668 C C . ILE A 1 86 ? -0.552 3.014 -18.654 1.00 95.06 86 ILE A C 1
ATOM 670 O O . ILE A 1 86 ? -0.559 2.509 -19.774 1.00 95.06 86 ILE A O 1
ATOM 674 N N . THR A 1 87 ? 0.029 2.420 -17.610 1.00 89.81 87 THR A N 1
ATOM 675 C CA . THR A 1 87 ? 0.775 1.159 -17.739 1.00 89.81 87 THR A CA 1
ATOM 676 C C . THR A 1 87 ? -0.135 0.022 -18.202 1.00 89.81 87 THR A C 1
ATOM 678 O O . THR A 1 87 ? 0.206 -0.697 -19.144 1.00 89.81 87 THR A O 1
ATOM 681 N N . PHE A 1 88 ? -1.321 -0.104 -17.600 1.00 86.81 88 PHE A N 1
ATOM 682 C CA . PHE A 1 88 ? -2.316 -1.078 -18.042 1.00 86.81 88 PHE A CA 1
ATOM 683 C C . PHE A 1 88 ? -2.869 -0.759 -19.425 1.00 86.81 88 PHE A C 1
ATOM 685 O O . PHE A 1 88 ? -3.003 -1.667 -20.239 1.00 86.81 88 PHE A O 1
ATOM 692 N N . GLY A 1 89 ? -3.141 0.513 -19.721 1.00 89.12 89 GLY A N 1
ATOM 693 C CA . GLY A 1 89 ? -3.616 0.942 -21.033 1.00 89.12 89 GLY A CA 1
ATOM 694 C C . GLY A 1 89 ? -2.641 0.545 -22.139 1.00 89.12 89 GLY A C 1
ATOM 695 O O . GLY A 1 89 ? -3.041 -0.079 -23.117 1.00 89.12 89 GLY A O 1
ATOM 696 N N . VAL A 1 90 ? -1.348 0.819 -21.958 1.00 90.81 90 VAL A N 1
ATOM 697 C CA . VAL A 1 90 ? -0.302 0.427 -22.915 1.00 90.81 90 VAL A CA 1
ATOM 698 C C . VAL A 1 90 ? -0.216 -1.093 -23.059 1.00 90.81 90 VAL A C 1
ATOM 700 O O . VAL A 1 90 ? -0.179 -1.580 -24.189 1.00 90.81 90 VAL A O 1
ATOM 703 N N . GLN A 1 91 ? -0.229 -1.853 -21.956 1.00 85.44 91 GLN A N 1
ATOM 704 C CA . GLN A 1 91 ? -0.252 -3.319 -22.040 1.00 85.44 91 GLN A CA 1
ATOM 705 C C . GLN A 1 91 ? -1.475 -3.832 -22.802 1.00 85.44 91 GLN A C 1
ATOM 707 O O . GLN A 1 91 ? -1.331 -4.725 -23.629 1.00 85.44 91 GLN A O 1
ATOM 712 N N . PHE A 1 92 ? -2.651 -3.249 -22.576 1.00 84.62 92 PHE A N 1
ATOM 713 C CA . PHE A 1 92 ? -3.884 -3.637 -23.255 1.00 84.62 92 PHE A CA 1
ATOM 714 C C . PHE A 1 92 ? -3.817 -3.379 -24.768 1.00 84.62 92 PHE A C 1
ATOM 716 O O . PHE A 1 92 ? -4.217 -4.232 -25.557 1.00 84.62 92 PHE A O 1
ATOM 723 N N . PHE A 1 93 ? -3.247 -2.244 -25.191 1.00 84.06 93 PHE A N 1
ATOM 724 C CA . PHE A 1 93 ? -3.047 -1.947 -26.614 1.00 84.06 93 PHE A CA 1
ATOM 725 C C . PHE A 1 93 ? -2.043 -2.891 -27.286 1.00 84.06 93 PHE A C 1
ATOM 727 O O . PHE A 1 93 ? -2.256 -3.284 -28.432 1.00 84.06 93 PHE A O 1
ATOM 734 N N . ILE A 1 94 ? -0.961 -3.256 -26.591 1.00 84.75 94 ILE A N 1
ATOM 735 C CA . ILE A 1 94 ? 0.052 -4.186 -27.115 1.00 84.75 94 ILE A CA 1
ATOM 736 C C . ILE A 1 94 ? -0.483 -5.621 -27.151 1.00 84.75 94 ILE A C 1
ATOM 738 O O . ILE A 1 94 ? -0.180 -6.355 -28.087 1.00 84.75 94 ILE A O 1
ATOM 742 N N . ALA A 1 95 ? -1.276 -6.019 -26.156 1.00 81.19 95 ALA A N 1
ATOM 743 C CA . ALA A 1 95 ? -1.784 -7.379 -26.036 1.00 81.19 95 ALA A CA 1
ATOM 744 C C . ALA A 1 95 ? -2.776 -7.765 -27.147 1.00 81.19 95 ALA A C 1
ATOM 746 O O . ALA A 1 95 ? -3.013 -8.958 -27.296 1.00 81.19 95 ALA A O 1
ATOM 747 N N . GLN A 1 96 ? -3.333 -6.790 -27.893 1.00 72.88 96 GLN A N 1
ATOM 748 C CA . GLN A 1 96 ? -4.352 -6.973 -28.945 1.00 72.88 96 GLN A CA 1
ATOM 749 C C . GLN A 1 96 ? -5.279 -8.172 -28.673 1.00 72.88 96 GLN A C 1
ATOM 751 O O . GLN A 1 96 ? -5.296 -9.117 -29.462 1.00 72.88 96 GLN A O 1
ATOM 756 N N . PRO A 1 97 ? -5.996 -8.187 -27.532 1.00 69.19 97 PRO A N 1
ATOM 757 C CA . PRO A 1 97 ? -6.821 -9.331 -27.182 1.00 69.19 97 PRO A CA 1
ATOM 758 C C . PRO A 1 97 ? -7.930 -9.498 -28.224 1.00 69.19 97 PRO A C 1
ATOM 760 O O . PRO A 1 97 ? -8.565 -8.516 -28.617 1.00 69.19 97 PRO A O 1
ATOM 763 N N . ASP A 1 98 ? -8.160 -10.735 -28.666 1.00 70.19 98 ASP A N 1
ATOM 764 C CA . ASP A 1 98 ? -9.284 -11.064 -29.537 1.00 70.19 98 ASP A CA 1
ATOM 765 C C . ASP A 1 98 ? -10.587 -10.696 -28.822 1.00 70.19 98 ASP A C 1
ATOM 767 O O . ASP A 1 98 ? -10.995 -11.328 -27.850 1.00 70.19 98 ASP A O 1
ATOM 771 N N . TYR A 1 99 ? -11.252 -9.650 -29.314 1.00 64.50 99 TYR A N 1
ATOM 772 C CA . TYR A 1 99 ? -12.470 -9.084 -28.719 1.00 64.50 99 TYR A CA 1
ATOM 773 C C . TYR A 1 99 ? -13.657 -10.058 -28.707 1.00 64.50 99 TYR A C 1
ATOM 775 O O . TYR A 1 99 ? -14.694 -9.755 -28.127 1.00 64.50 99 TYR A O 1
ATOM 783 N N . TRP A 1 100 ? -13.522 -11.188 -29.402 1.00 60.72 100 TRP A N 1
ATOM 784 C CA . TRP A 1 100 ? -14.548 -12.212 -29.548 1.00 60.72 100 TRP A CA 1
ATOM 785 C C . TRP A 1 100 ? -14.431 -13.348 -28.521 1.00 60.72 100 TRP A C 1
ATOM 787 O O . TRP A 1 100 ? -15.403 -14.079 -28.360 1.00 60.72 100 TRP A O 1
ATOM 797 N N . ASP A 1 101 ? -13.300 -13.461 -27.812 1.00 61.22 101 ASP A N 1
ATOM 798 C CA . ASP A 1 101 ? -13.039 -14.474 -26.769 1.00 61.22 101 ASP A CA 1
ATOM 799 C C . ASP A 1 101 ? -12.882 -13.857 -25.355 1.00 61.22 101 ASP A C 1
ATOM 801 O O . ASP A 1 101 ? -12.327 -14.482 -24.446 1.00 61.22 101 ASP A O 1
ATOM 805 N N . VAL A 1 102 ? -13.384 -12.631 -25.151 1.00 56.75 102 VAL A N 1
ATOM 806 C CA . VAL A 1 102 ? -13.470 -11.927 -23.850 1.00 56.75 102 VAL A CA 1
ATOM 807 C C . VAL A 1 102 ? -14.916 -11.693 -23.433 1.00 56.75 102 VAL A C 1
ATOM 809 O O . VAL A 1 102 ? -15.171 -11.747 -22.209 1.00 56.75 102 VAL A O 1
#

InterPro domains:
  IPR001046 NRAMP family [PF01566] (2-102)
  IPR001046 NRAMP family [PR00447] (15-41)
  IPR001046 NRAMP family [PR00447] (45-64)
  IPR001046 NRAMP family [PR00447] (70-91)
  IPR001046 NRAMP family [PTHR11706] (1-102)

Folds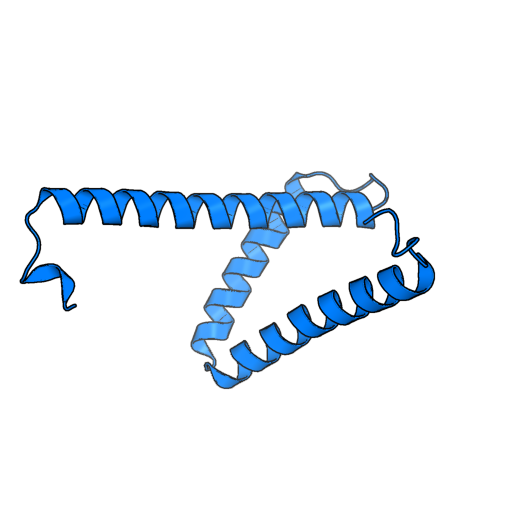eek 3Di:
DVDPPPDDPPVVVVVVVVVVVVVVVVLVCQLVVQLVVVCVVVVNPDDSVVSNVVSVVVVVVVVVVVVVDDVVVVVVVVVVVVVVCVVVVVVCVVVVDDPVVD

Radius of gyration: 19.73 Å; chains: 1; bounding box: 50×34×49 Å

Secondary structure (DSSP, 8-state):
-THHHHS-HHHHHHHHHHHHHHHHHHHHHHHHHHHHHHHHHTTT-S-HHHHHHHHHHHHHHHHHHHHH-HHHHHHHHHHHHHHHHHHHHHHHHHH---TT--

Organism: NCBI:txid73025